Protein AF-A0A328AQE1-F1 (afdb_monomer)

Foldseek 3Di:
DWWWKWKFWQQDPPPPTGWIKIATDDPDVVVVVVVCCVVVVPHNTPDMDIFIAHHVLVVVPDPDDDDHPDMDTDDDVVSVVSVVVRRVVVVVVVVVVVVPD

Radius of gyration: 13.87 Å; Cα contacts (8 Å, |Δi|>4): 146; chains: 1; bounding box: 39×25×35 Å

Nearest PDB structures (foldseek):
  6uz7-assembly1_AS  TM=5.145E-01  e=3.100E+00  Kluyveromyces lactis
  4y13-assembly1_A  TM=3.023E-01  e=9.607E+00  Escherichia coli O157:H7
  1iuh-assembly1_A  TM=1.621E-01  e=9.607E+00  Thermus thermophilus

Mean predicted aligned error: 8.45 Å

Secondary structure (DSSP, 8-state):
-EEEEEEEEES-TTS-SPEEEEEEEES-HHHHHHHHHHHHTSS---EEEEEEEEHHHHTTT-S--PPBT-EEE--SHHHHHHHHHHHHHHHHHHHHHHS--

Structure (mmCIF, N/CA/C/O backbone):
data_AF-A0A328AQE1-F1
#
_entry.id   AF-A0A328AQE1-F1
#
loop_
_atom_site.group_PDB
_atom_site.id
_atom_site.type_symbol
_atom_site.label_atom_id
_atom_site.label_alt_id
_atom_site.label_comp_id
_atom_site.label_asym_id
_atom_site.label_entity_id
_atom_site.label_seq_id
_atom_site.pdbx_PDB_ins_code
_atom_site.Cartn_x
_atom_site.Cartn_y
_atom_site.Cartn_z
_atom_site.occupancy
_atom_site.B_iso_or_equiv
_atom_site.auth_seq_id
_atom_site.auth_comp_id
_atom_site.auth_asym_id
_atom_site.auth_atom_id
_atom_site.pdbx_PDB_model_num
ATOM 1 N N . MET A 1 1 ? 10.047 5.684 -9.541 1.00 62.16 1 MET A N 1
ATOM 2 C CA . MET A 1 1 ? 9.110 5.218 -10.599 1.00 62.16 1 MET A CA 1
ATOM 3 C C . MET A 1 1 ? 7.669 5.427 -10.127 1.00 62.16 1 MET A C 1
ATOM 5 O O . MET A 1 1 ? 7.488 5.627 -8.930 1.00 62.16 1 MET A O 1
ATOM 9 N N . PRO A 1 2 ? 6.643 5.484 -10.999 1.00 74.75 2 PRO A N 1
ATOM 10 C CA . PRO A 1 2 ? 5.259 5.438 -10.526 1.00 74.75 2 PRO A CA 1
ATOM 11 C C . PRO A 1 2 ? 4.980 4.068 -9.898 1.00 74.75 2 PRO A C 1
ATOM 13 O O . PRO A 1 2 ? 5.409 3.049 -10.434 1.00 74.75 2 PRO A O 1
ATOM 16 N N . GLY A 1 3 ? 4.251 4.039 -8.790 1.00 85.69 3 GLY A N 1
ATOM 17 C CA . GLY A 1 3 ? 3.922 2.800 -8.097 1.00 85.69 3 GLY A CA 1
ATOM 18 C C . GLY A 1 3 ? 2.833 3.011 -7.064 1.00 85.69 3 GLY A C 1
ATOM 19 O O . GLY A 1 3 ? 2.017 3.934 -7.163 1.00 85.69 3 GLY A O 1
ATOM 20 N N . TYR A 1 4 ? 2.773 2.102 -6.110 1.00 87.62 4 TYR A N 1
ATOM 21 C CA . TYR A 1 4 ? 1.722 2.073 -5.114 1.00 87.62 4 TYR A CA 1
ATOM 22 C C . TYR A 1 4 ? 2.306 1.722 -3.754 1.00 87.62 4 TYR A C 1
ATOM 24 O O . TYR A 1 4 ? 3.264 0.962 -3.649 1.00 87.62 4 TYR A O 1
ATOM 32 N N . TRP A 1 5 ? 1.691 2.253 -2.706 1.00 87.44 5 TRP A N 1
ATOM 33 C CA . TRP A 1 5 ? 1.960 1.855 -1.333 1.00 87.44 5 TRP A CA 1
ATOM 34 C C . TRP A 1 5 ? 0.794 1.021 -0.826 1.00 87.44 5 TRP A C 1
ATOM 36 O O . TRP A 1 5 ? -0.332 1.515 -0.750 1.00 87.44 5 TRP A O 1
ATOM 46 N N . ALA A 1 6 ? 1.065 -0.223 -0.447 1.00 88.75 6 ALA A N 1
ATOM 47 C CA . ALA A 1 6 ? 0.169 -0.962 0.429 1.00 88.75 6 ALA A CA 1
ATOM 48 C C . ALA A 1 6 ? 0.452 -0.528 1.872 1.00 88.75 6 ALA A C 1
ATOM 50 O O . ALA A 1 6 ? 1.601 -0.550 2.311 1.00 88.75 6 ALA A O 1
ATOM 51 N N . VAL A 1 7 ? -0.573 -0.090 2.598 1.00 85.56 7 VAL A N 1
ATOM 52 C CA . VAL A 1 7 ? -0.448 0.488 3.941 1.00 85.56 7 VAL A CA 1
ATOM 53 C C . VAL A 1 7 ? -1.362 -0.254 4.900 1.00 85.56 7 VAL A C 1
ATOM 55 O O . VAL A 1 7 ? -2.563 -0.344 4.664 1.00 85.56 7 VAL A O 1
ATOM 58 N N . GLU A 1 8 ? -0.811 -0.735 6.010 1.00 85.38 8 GLU A N 1
ATOM 59 C CA . GLU A 1 8 ? -1.574 -1.275 7.133 1.00 85.38 8 GLU A CA 1
ATOM 60 C C . GLU A 1 8 ? -1.518 -0.300 8.314 1.00 85.38 8 GLU A C 1
ATOM 62 O O . GLU A 1 8 ? -0.444 0.123 8.742 1.00 85.38 8 GLU A O 1
ATOM 67 N N . ILE A 1 9 ? -2.681 0.038 8.870 1.00 79.12 9 ILE A N 1
ATOM 68 C CA . ILE A 1 9 ? -2.828 0.949 10.008 1.00 79.12 9 ILE A CA 1
ATOM 69 C C . ILE A 1 9 ? -3.430 0.188 11.179 1.00 79.12 9 ILE A C 1
ATOM 71 O O . ILE A 1 9 ? -4.579 -0.258 11.123 1.00 79.12 9 ILE A O 1
ATOM 75 N N . ARG A 1 10 ? -2.679 0.081 12.275 1.00 76.19 10 ARG A N 1
ATOM 76 C CA . ARG A 1 10 ? -3.109 -0.648 13.472 1.00 76.19 10 ARG A CA 1
ATOM 77 C C . ARG A 1 10 ? -3.628 0.327 14.522 1.00 76.19 10 ARG A C 1
ATOM 79 O O . ARG A 1 10 ? -2.926 1.244 14.951 1.00 76.19 10 ARG A O 1
ATOM 86 N N . GLN A 1 11 ? -4.880 0.124 14.930 1.00 65.12 11 GLN A N 1
ATOM 87 C CA . GLN A 1 11 ? -5.546 0.962 15.934 1.00 65.12 11 GLN A CA 1
ATOM 88 C C . GLN A 1 11 ? -5.245 0.509 17.373 1.00 65.12 11 GLN A C 1
ATOM 90 O O . GLN A 1 11 ? -5.284 1.327 18.283 1.00 65.12 11 GLN A O 1
ATOM 95 N N . SER A 1 12 ? -4.901 -0.764 17.588 1.00 62.94 12 SER A N 1
ATOM 96 C CA . SER A 1 12 ? -4.323 -1.267 18.840 1.00 62.94 12 SER A CA 1
ATOM 97 C C . SER A 1 12 ? -3.580 -2.585 18.588 1.00 62.94 12 SER A C 1
ATOM 99 O O . SER A 1 12 ? -3.863 -3.267 17.604 1.00 62.94 12 SER A O 1
ATOM 101 N N . GLU A 1 13 ? -2.649 -2.966 19.469 1.00 57.84 13 GLU A N 1
ATOM 102 C CA . GLU A 1 13 ? -1.977 -4.279 19.397 1.00 57.84 13 GLU A CA 1
ATOM 103 C C . GLU A 1 13 ? -2.936 -5.458 19.642 1.00 57.84 13 GLU A C 1
ATOM 105 O O . GLU A 1 13 ? -2.678 -6.567 19.187 1.00 57.84 13 GLU A O 1
ATOM 110 N N . ALA A 1 14 ? -4.058 -5.228 20.333 1.00 58.53 14 ALA A N 1
ATOM 111 C CA . ALA A 1 14 ? -5.010 -6.269 20.723 1.00 58.53 14 ALA A CA 1
ATOM 112 C C . ALA A 1 14 ? -6.159 -6.492 19.715 1.00 58.53 14 ALA A C 1
ATOM 114 O O . ALA A 1 14 ? -6.907 -7.456 19.860 1.00 58.53 14 ALA A O 1
ATOM 115 N N . ALA A 1 15 ? -6.339 -5.615 18.718 1.00 57.41 15 ALA A N 1
ATOM 116 C CA . ALA A 1 15 ? -7.538 -5.590 17.866 1.00 57.41 15 ALA A CA 1
ATOM 117 C C . ALA A 1 15 ? -7.487 -6.479 16.605 1.00 57.41 15 ALA A C 1
ATOM 119 O O . ALA A 1 15 ? -8.431 -6.461 15.819 1.00 57.41 15 ALA A O 1
ATOM 120 N N . GLY A 1 16 ? -6.439 -7.282 16.407 1.00 62.16 16 GLY A N 1
ATOM 121 C CA . GLY A 1 16 ? -6.287 -8.087 15.189 1.00 62.16 16 GLY A CA 1
ATOM 122 C C . GLY A 1 16 ? -5.692 -7.289 14.013 1.00 62.16 16 GLY A C 1
ATOM 123 O O . GLY A 1 16 ? -5.004 -6.294 14.256 1.00 62.16 16 GLY A O 1
ATOM 124 N N . PRO A 1 17 ? -5.871 -7.742 12.753 1.00 65.00 17 PRO A N 1
ATOM 125 C CA . PRO A 1 17 ? -5.235 -7.118 11.590 1.00 65.00 17 PRO A CA 1
ATOM 126 C C . PRO A 1 17 ? -5.666 -5.655 11.432 1.00 65.00 17 PRO A C 1
ATOM 128 O O . PRO A 1 17 ? -6.820 -5.295 11.681 1.00 65.00 17 PRO A O 1
ATOM 131 N N . GLY A 1 18 ? -4.713 -4.801 11.054 1.00 76.50 18 GLY A N 1
ATOM 132 C CA . GLY A 1 18 ? -4.956 -3.370 10.896 1.00 76.50 18 GLY A CA 1
ATOM 133 C C . GLY A 1 18 ? -5.878 -3.072 9.714 1.00 76.50 18 GLY A C 1
ATOM 134 O O . GLY A 1 18 ? -6.129 -3.922 8.865 1.00 76.50 18 GLY A O 1
ATOM 135 N N . LYS A 1 19 ? -6.369 -1.833 9.620 1.00 83.56 19 LYS A N 1
ATOM 136 C CA . LYS A 1 19 ? -7.057 -1.388 8.402 1.00 83.56 19 LYS A CA 1
ATOM 137 C C . LYS A 1 19 ? -6.038 -1.261 7.276 1.00 83.56 19 LYS A C 1
ATOM 139 O O . LYS A 1 19 ? -5.019 -0.596 7.455 1.00 83.56 19 LYS A O 1
ATOM 144 N N . GLN A 1 20 ? -6.333 -1.870 6.138 1.00 87.19 20 GLN A N 1
ATOM 145 C CA . GLN A 1 20 ? -5.415 -1.991 5.014 1.00 87.19 20 GLN A CA 1
ATOM 146 C C . GLN A 1 20 ? -5.885 -1.148 3.830 1.00 87.19 20 GLN A C 1
ATOM 148 O O . GLN A 1 20 ? -7.082 -1.059 3.546 1.00 87.19 20 GLN A O 1
ATOM 153 N N . TYR A 1 21 ? -4.935 -0.515 3.151 1.00 85.81 21 TYR A N 1
ATOM 154 C CA . TYR A 1 21 ? -5.187 0.405 2.048 1.00 85.81 21 TYR A CA 1
ATOM 155 C C . TYR A 1 21 ? -4.159 0.222 0.938 1.00 85.81 21 TYR A C 1
ATOM 157 O O . TYR A 1 21 ? -3.001 -0.096 1.201 1.00 85.81 21 TYR A O 1
ATOM 165 N N . LEU A 1 22 ? -4.578 0.490 -0.293 1.00 88.25 22 LEU A N 1
ATOM 166 C CA . LEU A 1 22 ? -3.704 0.691 -1.438 1.00 88.25 22 LEU A CA 1
ATOM 167 C C . LEU A 1 22 ? -3.759 2.167 -1.823 1.00 88.25 22 LEU A C 1
ATOM 169 O O . LEU A 1 22 ? -4.833 2.697 -2.104 1.00 88.25 22 LEU A O 1
ATOM 173 N N . CYS A 1 23 ? -2.610 2.824 -1.854 1.00 85.62 23 CYS A N 1
ATOM 174 C CA . CYS A 1 23 ? -2.483 4.230 -2.217 1.00 85.62 23 CYS A CA 1
ATOM 175 C C . CYS A 1 23 ? -1.641 4.336 -3.484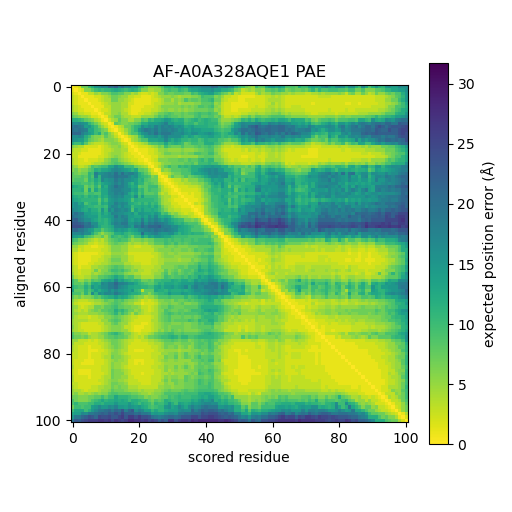 1.00 85.62 23 CYS A C 1
ATOM 177 O O . CYS A 1 23 ? -0.568 3.735 -3.554 1.00 85.62 23 CYS A O 1
ATOM 179 N N . GLN A 1 24 ? -2.081 5.112 -4.472 1.00 81.25 24 GLN A N 1
ATOM 180 C CA . GLN A 1 24 ? -1.202 5.440 -5.594 1.00 81.25 24 GLN A CA 1
ATOM 181 C C . GLN A 1 24 ? -0.200 6.492 -5.136 1.00 81.25 24 GLN A C 1
ATOM 183 O O . GLN A 1 24 ? -0.580 7.497 -4.527 1.00 81.25 24 GLN A O 1
ATOM 188 N N . ALA A 1 25 ? 1.074 6.276 -5.446 1.00 72.38 25 ALA A N 1
ATOM 189 C CA . ALA A 1 25 ? 2.083 7.288 -5.212 1.00 72.38 25 ALA A CA 1
ATOM 190 C C . ALA A 1 25 ? 3.221 7.220 -6.227 1.00 72.38 25 ALA A C 1
ATOM 192 O O . ALA A 1 25 ? 3.407 6.266 -6.981 1.00 72.38 25 ALA A O 1
ATOM 193 N N . GLN A 1 26 ? 4.037 8.263 -6.225 1.00 69.38 26 GLN A N 1
ATOM 194 C CA . GLN A 1 26 ? 5.389 8.133 -6.746 1.00 69.38 26 GLN A CA 1
ATOM 195 C C . GLN A 1 26 ? 6.249 7.410 -5.702 1.00 69.38 26 GLN A C 1
ATOM 197 O O . GLN A 1 26 ? 5.887 7.374 -4.523 1.00 69.38 26 GLN A O 1
ATOM 202 N N . ASP A 1 27 ? 7.359 6.826 -6.151 1.00 65.00 27 ASP A N 1
ATOM 203 C CA . ASP A 1 27 ? 8.420 6.245 -5.315 1.00 65.00 27 ASP A CA 1
ATOM 204 C C . ASP A 1 27 ? 9.112 7.344 -4.492 1.00 65.00 27 ASP A C 1
A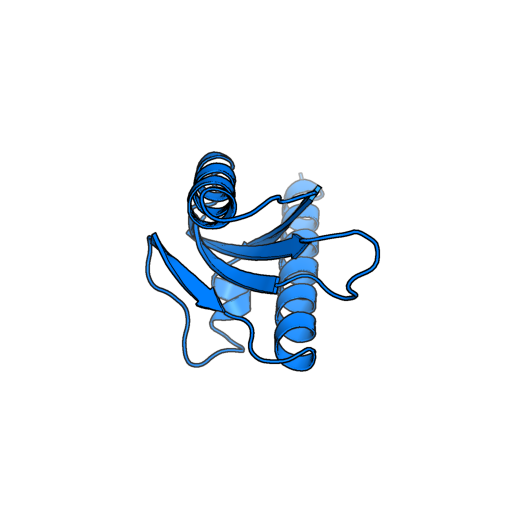TOM 206 O O . ASP A 1 27 ? 10.243 7.751 -4.751 1.00 65.00 27 ASP A O 1
ATOM 210 N N . ASP A 1 28 ? 8.344 7.935 -3.583 1.00 60.25 28 ASP A N 1
ATOM 211 C CA . ASP A 1 28 ? 8.706 9.071 -2.763 1.00 60.25 28 ASP A CA 1
ATOM 212 C C . ASP A 1 28 ? 8.286 8.769 -1.315 1.00 60.25 28 ASP A C 1
ATOM 214 O O . ASP A 1 28 ? 7.088 8.670 -1.015 1.00 60.25 28 ASP A O 1
ATOM 218 N N . PRO A 1 29 ? 9.251 8.644 -0.387 1.00 57.66 29 PRO A N 1
ATOM 219 C CA . PRO A 1 29 ? 8.985 8.457 1.038 1.00 57.66 29 PRO A CA 1
ATOM 220 C C . PRO A 1 29 ? 8.066 9.532 1.646 1.00 57.66 29 PRO A C 1
ATOM 222 O O . PRO A 1 29 ? 7.370 9.276 2.632 1.00 57.66 29 PRO A O 1
ATOM 225 N N . SER A 1 30 ? 8.017 10.736 1.067 1.00 56.97 30 SER A N 1
ATOM 226 C CA . SER A 1 30 ? 7.113 11.805 1.500 1.00 56.97 30 SER A CA 1
ATOM 227 C C . SER A 1 30 ? 5.646 11.522 1.151 1.00 56.97 30 SER A C 1
ATOM 229 O O . SER A 1 30 ? 4.759 11.908 1.914 1.00 56.97 30 SER A O 1
ATOM 231 N N . ALA A 1 31 ? 5.368 10.761 0.087 1.00 56.19 31 ALA A N 1
ATOM 232 C CA . ALA A 1 31 ? 4.017 10.309 -0.241 1.00 56.19 31 ALA A CA 1
ATOM 233 C C . ALA A 1 31 ? 3.505 9.262 0.765 1.00 56.19 31 ALA A C 1
ATOM 235 O O . ALA A 1 31 ? 2.328 9.285 1.132 1.00 56.19 31 ALA A O 1
ATOM 236 N N . ALA A 1 32 ? 4.395 8.419 1.303 1.00 58.34 32 ALA A N 1
ATOM 237 C CA . ALA A 1 32 ? 4.078 7.525 2.419 1.00 58.34 32 ALA A CA 1
ATOM 238 C C . ALA A 1 32 ? 3.755 8.310 3.706 1.00 58.34 32 ALA A C 1
ATOM 240 O O . ALA A 1 32 ? 2.803 7.981 4.417 1.00 58.34 32 ALA A O 1
ATOM 241 N N . ALA A 1 33 ? 4.473 9.408 3.975 1.00 59.16 33 ALA A N 1
ATOM 242 C CA . ALA A 1 33 ? 4.164 10.307 5.090 1.00 59.16 33 ALA A CA 1
ATOM 243 C C . ALA A 1 33 ? 2.820 11.043 4.909 1.00 59.16 33 ALA A C 1
ATOM 245 O O . ALA A 1 33 ? 2.127 11.309 5.894 1.00 59.16 33 ALA A O 1
ATOM 246 N N . ILE A 1 34 ? 2.426 11.349 3.668 1.00 58.72 34 ILE A N 1
ATOM 247 C CA . ILE A 1 34 ? 1.116 11.931 3.340 1.00 58.72 34 ILE A CA 1
ATOM 248 C C . ILE A 1 34 ? -0.000 10.897 3.523 1.00 58.72 34 ILE A C 1
ATOM 250 O O . ILE A 1 34 ? -0.998 11.225 4.159 1.00 58.72 34 ILE A O 1
ATOM 254 N N . ALA A 1 35 ? 0.178 9.649 3.076 1.00 58.00 35 ALA A N 1
ATOM 255 C CA . ALA A 1 35 ? -0.768 8.563 3.355 1.00 58.00 35 ALA A CA 1
ATOM 256 C C . ALA A 1 35 ? -0.928 8.338 4.871 1.00 58.00 35 ALA A C 1
ATOM 258 O O . ALA A 1 35 ? -2.047 8.274 5.383 1.00 58.00 35 ALA A O 1
ATOM 259 N N . GLY A 1 36 ? 0.187 8.334 5.609 1.00 60.72 36 GLY A N 1
ATOM 260 C CA . GLY A 1 36 ? 0.189 8.275 7.071 1.00 60.72 36 GLY A CA 1
ATOM 261 C C . GLY A 1 36 ? -0.524 9.463 7.730 1.00 60.72 36 GLY A C 1
ATOM 262 O O . GLY A 1 36 ? -1.297 9.267 8.663 1.00 60.72 36 GLY A O 1
ATOM 263 N N . ARG A 1 37 ? -0.334 10.697 7.238 1.00 60.38 37 ARG A N 1
ATOM 264 C CA . ARG A 1 37 ? -1.009 11.903 7.765 1.00 60.38 37 ARG A CA 1
ATOM 265 C C . ARG A 1 37 ? -2.498 11.959 7.433 1.00 60.38 37 ARG A C 1
ATOM 267 O O . ARG A 1 37 ? -3.291 12.307 8.306 1.00 60.38 37 ARG A O 1
ATOM 274 N N . LEU A 1 38 ? -2.880 11.624 6.201 1.00 57.88 38 LEU A N 1
ATOM 275 C CA . LEU A 1 38 ? -4.277 11.608 5.759 1.00 57.88 38 LEU A CA 1
ATOM 276 C C . LEU A 1 38 ? -5.088 10.607 6.584 1.00 57.88 38 LEU A C 1
ATOM 278 O O . LEU A 1 38 ? -6.197 10.921 7.008 1.00 57.88 38 LEU A O 1
ATOM 282 N N . MET A 1 39 ? -4.494 9.458 6.907 1.00 59.06 39 MET A N 1
ATOM 283 C CA . MET A 1 39 ? -5.173 8.392 7.641 1.00 59.06 39 MET A CA 1
ATOM 284 C C . MET A 1 39 ? -4.998 8.463 9.169 1.00 59.06 39 MET A C 1
ATOM 286 O O . MET A 1 39 ? -5.847 7.967 9.910 1.00 59.06 39 MET A O 1
ATOM 290 N N . GLY A 1 40 ? -3.923 9.091 9.656 1.00 51.34 40 GLY A N 1
ATOM 291 C CA . GLY A 1 40 ? -3.617 9.273 11.080 1.00 51.34 40 GLY A CA 1
ATOM 292 C C . GLY A 1 40 ? -4.282 10.487 11.734 1.00 51.34 40 GLY A C 1
ATOM 293 O O . GLY A 1 40 ? -4.291 10.583 12.956 1.00 51.34 40 GLY A O 1
ATOM 294 N N . SER A 1 41 ? -4.880 11.399 10.961 1.00 50.47 41 SER A N 1
ATOM 295 C CA . SER A 1 41 ? -5.571 12.577 11.516 1.00 50.47 41 SER A CA 1
ATOM 296 C C . SER A 1 41 ? -6.888 12.251 12.241 1.00 50.47 41 SER A C 1
ATOM 298 O O . SER A 1 41 ? -7.425 13.114 12.932 1.00 50.47 41 SER A O 1
ATOM 300 N N . ALA A 1 42 ? -7.394 11.016 12.127 1.00 49.88 42 ALA A N 1
ATOM 301 C CA . ALA A 1 42 ? -8.718 10.654 12.629 1.00 49.88 42 ALA A CA 1
ATOM 302 C C . ALA A 1 42 ? -8.746 9.846 13.942 1.00 49.88 42 ALA A C 1
ATOM 304 O O . ALA A 1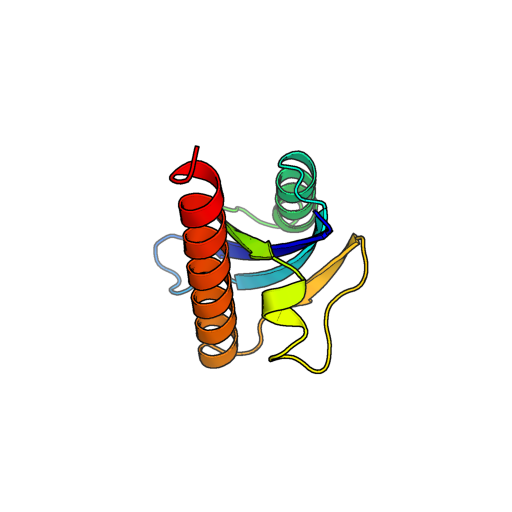 42 ? -9.758 9.905 14.633 1.00 49.88 42 ALA A O 1
ATOM 305 N N . LEU A 1 43 ? -7.713 9.083 14.326 1.00 50.84 43 LEU A N 1
ATOM 306 C CA . LEU A 1 43 ? -7.797 8.162 15.476 1.00 50.84 43 LEU A CA 1
ATOM 307 C C . LEU A 1 43 ? -6.428 7.906 16.119 1.00 50.84 43 LEU A C 1
ATOM 309 O O . LEU A 1 43 ? -5.398 8.079 15.482 1.00 50.84 43 LEU A O 1
ATOM 313 N N . SER A 1 44 ? -6.438 7.457 17.374 1.00 55.91 44 SER A N 1
ATOM 314 C CA . SER A 1 44 ? -5.295 7.008 18.179 1.00 55.91 44 SER A CA 1
ATOM 315 C C . SER A 1 44 ? -4.504 5.865 17.513 1.00 55.91 44 SER A C 1
ATOM 317 O O . SER A 1 44 ? -4.616 4.708 17.907 1.00 55.91 44 SER A O 1
ATOM 319 N N . VAL A 1 45 ? -3.731 6.157 16.467 1.00 58.59 45 VAL A N 1
ATOM 320 C CA . VAL A 1 45 ? -2.920 5.162 15.753 1.00 58.59 45 VAL A CA 1
ATOM 321 C C . VAL A 1 45 ? -1.731 4.758 16.627 1.00 58.59 45 VAL A C 1
ATOM 323 O O . VAL A 1 45 ? -0.949 5.608 17.043 1.00 58.59 45 VAL A O 1
ATOM 326 N N . HIS A 1 46 ? -1.589 3.460 16.903 1.00 65.88 46 HIS A N 1
ATOM 327 C CA . HIS A 1 46 ? -0.419 2.910 17.606 1.00 65.88 46 HIS A CA 1
ATOM 328 C C . HIS A 1 46 ? 0.752 2.629 16.660 1.00 65.88 46 HIS A C 1
ATOM 330 O O . HIS A 1 46 ? 1.905 2.704 17.075 1.00 65.88 46 HIS A O 1
ATOM 336 N N . GLY A 1 47 ? 0.476 2.338 15.387 1.00 68.56 47 GLY A N 1
ATOM 337 C CA . GLY A 1 47 ? 1.514 2.128 14.385 1.00 68.56 47 GLY A CA 1
ATOM 338 C C . GLY A 1 47 ? 0.963 1.985 12.971 1.00 68.56 47 GLY A C 1
ATOM 339 O O . GLY A 1 47 ? -0.224 1.717 12.767 1.00 68.56 47 GLY A O 1
ATOM 340 N N . PHE A 1 48 ? 1.850 2.158 11.995 1.00 75.50 48 PHE A N 1
ATOM 341 C CA . PHE A 1 48 ? 1.574 1.912 10.585 1.00 75.50 48 PHE A CA 1
ATOM 342 C C . PHE A 1 48 ? 2.734 1.142 9.948 1.00 75.50 48 PHE A C 1
ATOM 344 O O . PHE A 1 48 ? 3.889 1.288 10.350 1.00 75.50 48 PHE A O 1
ATOM 351 N N . SER A 1 49 ? 2.421 0.315 8.958 1.00 80.69 49 SER A N 1
ATOM 352 C CA . SER A 1 49 ? 3.389 -0.384 8.111 1.00 80.69 49 SER A CA 1
ATOM 353 C C . SER A 1 49 ? 3.076 -0.067 6.654 1.00 80.69 49 SER A C 1
ATOM 355 O O . SER A 1 49 ? 1.909 0.106 6.303 1.00 80.69 49 SER A O 1
ATOM 357 N N . TYR A 1 50 ? 4.103 0.062 5.817 1.00 84.19 50 TYR A N 1
ATOM 358 C CA . TYR A 1 50 ? 3.951 0.420 4.409 1.00 84.19 50 TYR A CA 1
ATOM 359 C C . TYR A 1 50 ? 4.904 -0.387 3.530 1.00 84.19 50 TYR A C 1
ATOM 361 O O . TYR A 1 50 ? 6.027 -0.684 3.934 1.00 84.19 50 TYR A O 1
ATOM 369 N N . TYR A 1 51 ? 4.440 -0.722 2.329 1.00 87.81 51 TYR A N 1
ATOM 370 C CA . TYR A 1 51 ? 5.096 -1.655 1.418 1.00 87.81 51 TYR A CA 1
ATOM 371 C C . TYR A 1 51 ? 5.029 -1.105 -0.008 1.00 87.81 51 TYR A C 1
ATOM 373 O O . TYR A 1 51 ? 3.936 -0.819 -0.506 1.00 87.81 51 TYR A O 1
ATOM 381 N N . TRP A 1 52 ? 6.190 -0.909 -0.643 1.00 88.44 52 TRP A N 1
ATOM 382 C CA . TRP A 1 52 ? 6.273 -0.381 -2.008 1.00 88.44 52 TRP A CA 1
ATOM 383 C C . TRP A 1 52 ? 5.896 -1.447 -3.027 1.00 88.44 52 TRP A C 1
ATOM 385 O O . TRP A 1 52 ? 6.334 -2.593 -2.926 1.00 88.44 52 TRP A O 1
ATOM 395 N N . ILE A 1 53 ? 5.135 -1.064 -4.043 1.00 89.12 53 ILE A N 1
ATOM 396 C CA . ILE A 1 53 ? 4.781 -1.939 -5.150 1.00 89.12 53 ILE A CA 1
ATOM 397 C C . ILE A 1 53 ? 5.018 -1.193 -6.458 1.00 89.12 53 ILE A C 1
ATOM 399 O O . ILE A 1 53 ? 4.445 -0.127 -6.699 1.00 89.12 53 ILE A O 1
ATOM 403 N N . ASP A 1 54 ? 5.840 -1.776 -7.325 1.00 87.75 54 ASP A N 1
ATOM 404 C CA . ASP A 1 54 ? 6.035 -1.266 -8.675 1.00 87.75 54 ASP A CA 1
ATOM 405 C C . ASP A 1 54 ? 4.725 -1.352 -9.472 1.00 87.75 54 ASP A C 1
ATOM 407 O O . ASP A 1 54 ? 4.023 -2.369 -9.464 1.00 87.75 54 ASP A O 1
ATOM 411 N N . LYS A 1 55 ? 4.397 -0.276 -10.192 1.00 86.56 55 LYS A N 1
ATOM 412 C CA . LYS A 1 55 ? 3.145 -0.173 -10.948 1.00 86.56 55 LYS A CA 1
ATOM 413 C C . LYS A 1 55 ? 2.971 -1.320 -11.951 1.00 86.56 55 LYS A C 1
ATOM 415 O O . LYS A 1 55 ? 1.879 -1.883 -12.038 1.00 86.56 55 LYS A O 1
ATOM 420 N N . GLY A 1 56 ? 4.035 -1.706 -12.658 1.00 85.25 56 GLY A N 1
ATOM 421 C CA . GLY A 1 56 ? 3.986 -2.776 -13.657 1.00 85.25 56 GLY A CA 1
ATOM 422 C C . GLY A 1 56 ? 3.693 -4.154 -13.056 1.00 85.25 56 GLY A C 1
ATOM 423 O O . GLY A 1 56 ? 3.265 -5.061 -13.769 1.00 85.25 56 GLY A O 1
ATOM 424 N N . ARG A 1 57 ? 3.880 -4.321 -11.741 1.00 85.44 57 ARG A N 1
ATOM 425 C CA . ARG A 1 57 ? 3.546 -5.553 -11.009 1.00 85.44 57 ARG A CA 1
ATOM 426 C C . ARG A 1 57 ? 2.088 -5.613 -10.555 1.00 85.44 57 ARG A C 1
ATOM 428 O O . 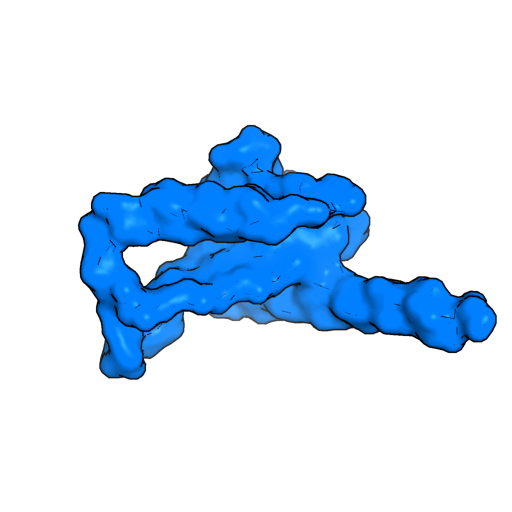ARG A 1 57 ? 1.598 -6.707 -10.301 1.00 85.44 57 ARG A O 1
ATOM 435 N N . LEU A 1 58 ? 1.400 -4.473 -10.495 1.00 83.19 58 LEU A N 1
ATOM 436 C CA . LEU A 1 58 ? -0.015 -4.367 -10.120 1.00 83.19 58 LEU A CA 1
ATOM 437 C C . LEU A 1 58 ? -0.961 -4.353 -11.323 1.00 83.19 58 LEU A C 1
ATOM 439 O O . LEU A 1 58 ? -2.039 -4.940 -11.262 1.00 83.19 58 LEU A O 1
ATOM 443 N N . GLU A 1 59 ? -0.565 -3.715 -12.426 1.00 75.00 59 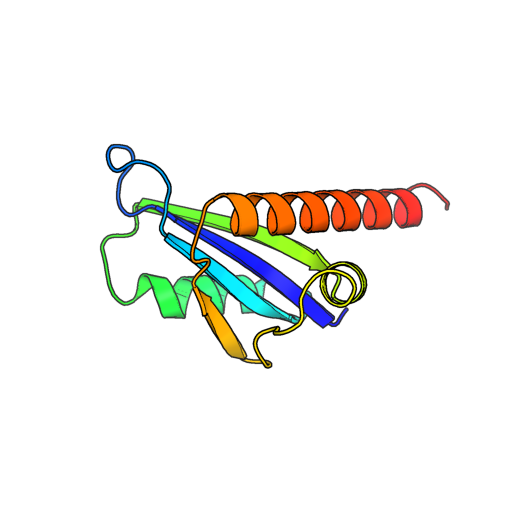GLU A N 1
ATOM 444 C CA . GLU A 1 59 ? -1.411 -3.608 -13.627 1.00 75.00 59 GLU A CA 1
ATOM 445 C C . GLU A 1 59 ? -1.739 -4.970 -14.265 1.00 75.00 59 GLU A C 1
ATOM 447 O O . GLU A 1 59 ? -2.734 -5.093 -14.972 1.00 75.00 59 GLU A O 1
ATOM 452 N N . GLY A 1 60 ? -0.940 -6.008 -13.997 1.00 66.38 60 GLY A N 1
ATOM 453 C CA . GLY A 1 60 ? -1.196 -7.365 -14.490 1.00 66.38 60 GLY A CA 1
ATOM 454 C C . GLY A 1 60 ? -2.227 -8.164 -13.685 1.00 66.38 60 GLY A C 1
ATOM 455 O O . GLY A 1 60 ? -2.730 -9.165 -14.190 1.00 66.38 60 GLY A O 1
ATOM 456 N N . SER A 1 61 ? -2.532 -7.758 -12.450 1.00 68.94 61 SER A N 1
ATOM 457 C CA . SER A 1 61 ? -3.349 -8.541 -11.508 1.00 68.94 61 SER A CA 1
ATOM 458 C C . SER A 1 61 ? -4.643 -7.852 -11.079 1.00 68.94 61 SER A C 1
ATOM 460 O O . SER A 1 61 ? -5.542 -8.528 -10.584 1.00 68.94 61 SER A O 1
ATOM 462 N N . ARG A 1 62 ? -4.785 -6.535 -11.287 1.00 78.75 62 ARG A N 1
ATOM 463 C CA . ARG A 1 62 ? -5.961 -5.771 -10.838 1.00 78.75 62 ARG A CA 1
ATOM 464 C C . ARG A 1 62 ? -6.6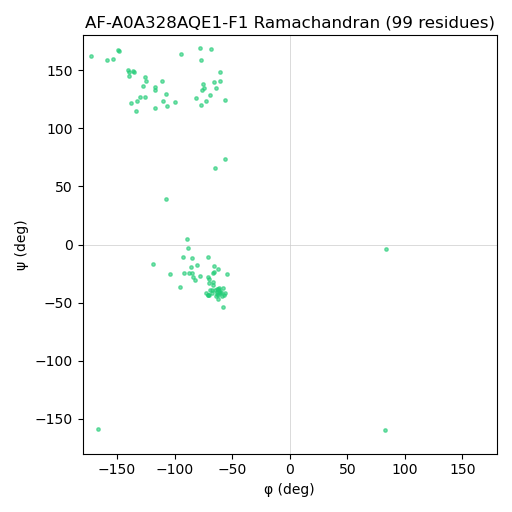08 -4.947 -11.943 1.00 78.75 62 ARG A C 1
ATOM 466 O O . ARG A 1 62 ? -5.940 -4.225 -12.673 1.00 78.75 62 ARG A O 1
ATOM 473 N N . ALA A 1 63 ? -7.941 -4.992 -11.986 1.00 67.19 63 ALA A N 1
ATOM 474 C CA . ALA A 1 63 ? -8.755 -4.221 -12.927 1.00 67.19 63 ALA A CA 1
ATOM 475 C C . ALA A 1 63 ? -8.913 -2.741 -12.532 1.00 67.19 63 ALA A C 1
ATOM 477 O O . ALA A 1 63 ? -9.106 -1.887 -13.395 1.00 67.19 63 ALA A O 1
ATOM 478 N N . THR A 1 64 ? -8.835 -2.430 -11.237 1.00 80.12 64 THR A N 1
ATOM 479 C CA . THR A 1 64 ? -8.968 -1.071 -10.703 1.00 80.12 64 THR A CA 1
ATOM 480 C C . THR A 1 64 ? -7.820 -0.755 -9.755 1.00 80.12 64 THR A C 1
ATOM 482 O O . THR A 1 64 ? -7.536 -1.488 -8.803 1.00 80.12 64 THR A O 1
ATOM 485 N N . LEU A 1 65 ? -7.156 0.363 -10.041 1.00 85.75 65 LE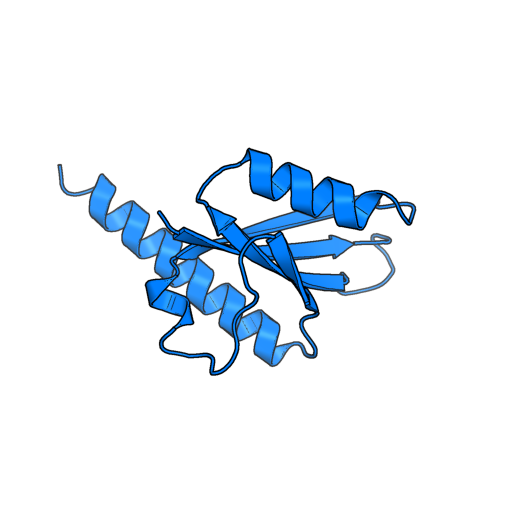U A N 1
ATOM 486 C CA . LEU A 1 65 ? -6.088 0.931 -9.235 1.00 85.75 65 LEU A CA 1
ATOM 487 C C . LEU A 1 65 ? -6.454 2.382 -8.896 1.00 85.75 65 LEU A C 1
ATOM 489 O O . LEU A 1 65 ? -6.994 3.072 -9.765 1.00 85.75 65 LEU A O 1
ATOM 493 N N . PRO A 1 66 ? -6.171 2.854 -7.668 1.00 83.62 66 PRO A N 1
ATOM 494 C CA . PRO A 1 66 ? -6.438 4.239 -7.295 1.00 83.62 66 PRO A CA 1
ATOM 495 C C . PRO A 1 66 ? -5.647 5.206 -8.186 1.00 83.62 66 PRO A C 1
ATOM 497 O O . PRO A 1 66 ? -4.539 4.885 -8.639 1.00 83.62 66 PRO A O 1
ATOM 500 N N . LEU A 1 67 ? -6.210 6.389 -8.444 1.00 81.88 67 LEU A N 1
ATOM 501 C CA . LEU A 1 67 ? -5.501 7.461 -9.143 1.00 81.88 67 LEU A CA 1
ATOM 502 C C . LEU A 1 67 ? -4.520 8.169 -8.198 1.00 81.88 67 LEU A C 1
ATOM 504 O O . LEU A 1 67 ? -4.528 7.963 -6.986 1.00 81.88 67 LEU A O 1
ATOM 508 N N . LEU A 1 68 ? -3.652 9.017 -8.754 1.00 77.75 68 LEU A N 1
ATOM 509 C CA . LEU A 1 68 ? -2.675 9.779 -7.975 1.00 77.75 68 LEU A CA 1
ATOM 510 C C . LEU A 1 68 ? -3.352 10.626 -6.891 1.00 77.75 68 LEU A C 1
ATOM 512 O O . LEU A 1 68 ? -4.199 11.464 -7.189 1.00 77.75 68 LEU A O 1
ATOM 516 N N . GLY A 1 69 ? -2.927 10.425 -5.641 1.00 72.00 69 GLY A N 1
ATOM 517 C CA . GLY A 1 69 ? -3.497 11.091 -4.467 1.00 72.00 69 GLY A CA 1
ATOM 518 C C . GLY A 1 69 ? -4.754 10.419 -3.904 1.00 72.00 69 GLY A C 1
ATOM 519 O O . GLY A 1 69 ? -5.241 10.839 -2.855 1.00 72.00 69 GLY A O 1
ATOM 520 N N . GLU A 1 70 ? -5.257 9.366 -4.551 1.00 79.50 70 GLU A N 1
ATOM 521 C CA . GLU A 1 70 ? -6.373 8.560 -4.063 1.00 79.50 70 GLU A CA 1
ATOM 522 C C . GLU A 1 70 ? -5.895 7.326 -3.286 1.00 79.50 70 GLU A C 1
ATOM 524 O O . GLU A 1 70 ? -4.739 6.893 -3.366 1.00 79.50 70 GLU A O 1
ATOM 529 N N . HIS A 1 71 ? -6.824 6.740 -2.531 1.00 81.94 71 HIS A N 1
ATOM 530 C CA . HIS A 1 71 ? -6.627 5.490 -1.812 1.00 81.94 71 HIS A CA 1
ATOM 531 C C . HIS A 1 71 ? -7.848 4.585 -1.971 1.00 81.94 71 HIS A C 1
ATOM 533 O O . HIS A 1 71 ? -8.984 5.045 -2.073 1.00 81.94 71 HIS A O 1
ATOM 539 N N . GLN A 1 72 ? -7.598 3.283 -1.950 1.00 85.94 72 GLN A N 1
ATOM 540 C CA . GLN A 1 72 ? -8.608 2.239 -1.908 1.00 85.94 72 GLN A CA 1
ATOM 541 C C . GLN A 1 72 ? -8.449 1.462 -0.603 1.00 85.94 72 GLN A C 1
ATOM 543 O O . GLN A 1 72 ? -7.337 1.099 -0.229 1.00 85.94 72 GLN A O 1
ATOM 548 N N . MET A 1 73 ? -9.556 1.182 0.082 1.00 86.06 73 MET A N 1
ATOM 549 C CA . MET A 1 73 ? -9.554 0.233 1.194 1.00 86.06 73 MET A CA 1
ATOM 550 C C . MET A 1 73 ? -9.467 -1.191 0.649 1.00 86.06 73 MET A C 1
ATOM 552 O O . MET A 1 73 ? -10.182 -1.533 -0.293 1.00 86.06 73 MET A O 1
ATOM 556 N N . VAL A 1 74 ? -8.602 -1.998 1.251 1.00 87.75 74 VAL A N 1
ATOM 557 C CA . VAL A 1 74 ? -8.482 -3.426 0.954 1.00 87.75 74 VAL A CA 1
ATOM 558 C C . VAL A 1 74 ? -9.641 -4.135 1.649 1.00 87.75 74 VAL A C 1
ATOM 560 O O . VAL A 1 74 ? -9.824 -3.993 2.861 1.00 87.75 74 VAL A O 1
ATOM 563 N N . ALA A 1 75 ? -10.476 -4.811 0.867 1.00 83.56 75 ALA A N 1
ATOM 564 C CA . ALA A 1 75 ? -11.770 -5.318 1.304 1.00 83.56 75 ALA A CA 1
ATOM 565 C C . ALA A 1 75 ? -11.661 -6.650 2.055 1.00 83.56 75 ALA A C 1
ATOM 567 O O . ALA A 1 75 ? -12.473 -6.917 2.944 1.00 83.56 75 ALA A O 1
ATOM 568 N N . ASP A 1 76 ? -10.669 -7.477 1.713 1.00 86.00 76 ASP A N 1
ATOM 569 C CA . ASP A 1 76 ? -10.503 -8.804 2.295 1.00 86.00 76 ASP A CA 1
ATOM 570 C C . ASP A 1 76 ? -9.027 -9.260 2.394 1.00 86.00 76 ASP A C 1
ATOM 572 O O . ASP A 1 76 ? -8.128 -8.654 1.802 1.00 86.00 76 ASP A O 1
ATOM 576 N N . PRO A 1 77 ? -8.744 -10.333 3.162 1.00 88.00 77 PRO A N 1
ATOM 577 C CA . PRO A 1 77 ? -7.377 -10.817 3.354 1.00 88.00 77 PRO A CA 1
ATOM 578 C C . PRO A 1 77 ? -6.707 -11.395 2.099 1.00 88.00 77 PRO A C 1
ATOM 580 O O . PRO A 1 77 ? -5.476 -11.433 2.048 1.00 88.00 77 PRO A O 1
ATOM 583 N N . ALA A 1 78 ? -7.473 -11.879 1.116 1.00 90.25 78 ALA A N 1
ATOM 584 C CA . ALA A 1 78 ? -6.905 -12.419 -0.119 1.00 90.25 78 ALA A CA 1
ATOM 585 C C . ALA A 1 78 ? -6.357 -11.280 -0.983 1.00 90.25 78 ALA A C 1
ATOM 587 O O . ALA A 1 78 ? -5.228 -11.363 -1.465 1.00 90.25 78 ALA A O 1
ATOM 588 N N . GLU A 1 79 ? -7.100 -10.177 -1.063 1.00 89.75 79 GLU A N 1
ATOM 589 C CA . GLU A 1 79 ? -6.650 -8.947 -1.704 1.00 89.75 79 GLU A CA 1
ATOM 590 C C . GLU A 1 79 ? -5.350 -8.430 -1.064 1.00 89.75 79 GLU A C 1
ATOM 592 O O . GLU A 1 79 ? -4.403 -8.075 -1.765 1.00 89.75 79 GLU A O 1
ATOM 597 N N . TRP A 1 80 ? -5.250 -8.451 0.270 1.00 90.94 80 TRP A N 1
ATOM 598 C CA . TRP A 1 80 ? -4.007 -8.083 0.955 1.00 90.94 80 TRP A CA 1
ATOM 599 C C . TRP A 1 80 ? -2.838 -9.009 0.604 1.00 90.94 80 TRP A C 1
ATOM 601 O O . TRP A 1 80 ? -1.727 -8.538 0.353 1.00 90.94 8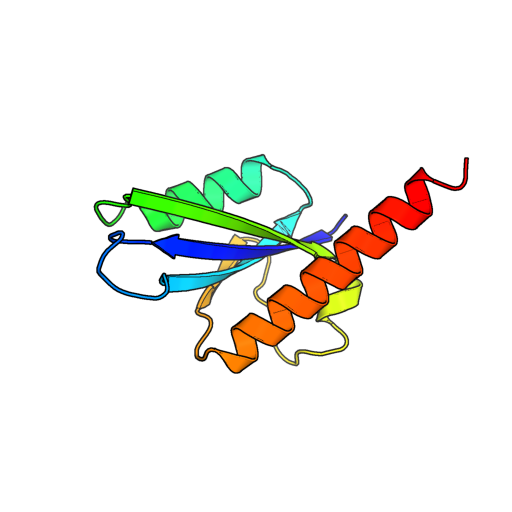0 TRP A O 1
ATOM 611 N N . ALA A 1 81 ? -3.075 -10.321 0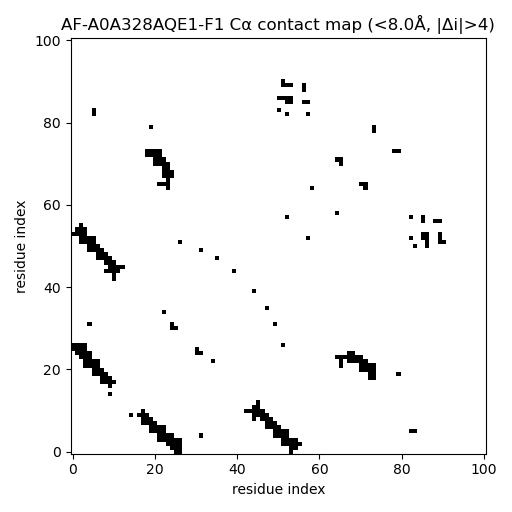.559 1.00 91.62 81 ALA A N 1
ATOM 612 C CA . ALA A 1 81 ? -2.046 -11.295 0.207 1.00 91.62 81 ALA A CA 1
ATOM 613 C C . ALA A 1 81 ? -1.511 -11.082 -1.221 1.00 91.62 81 ALA A C 1
ATOM 615 O O . ALA A 1 81 ? -0.304 -11.190 -1.444 1.00 91.62 81 ALA A O 1
ATOM 616 N N . GLU A 1 82 ? -2.375 -10.717 -2.172 1.00 91.44 82 GLU A N 1
ATOM 617 C CA . GLU A 1 82 ? -1.969 -10.355 -3.535 1.00 91.44 82 GLU A CA 1
ATOM 618 C C . GLU A 1 82 ? -1.076 -9.108 -3.561 1.00 91.44 82 GLU A C 1
ATOM 620 O O . GLU A 1 82 ? -0.055 -9.091 -4.255 1.00 91.44 82 GLU A O 1
ATOM 625 N N . LEU A 1 83 ? -1.411 -8.083 -2.768 1.00 91.12 83 LEU A N 1
ATOM 626 C CA . LEU A 1 83 ? -0.581 -6.881 -2.641 1.00 91.12 83 LEU A CA 1
ATOM 627 C C . LEU A 1 83 ? 0.797 -7.202 -2.052 1.00 91.12 83 LEU A C 1
ATOM 629 O O . LEU A 1 83 ? 1.802 -6.685 -2.540 1.00 91.12 83 LEU A O 1
ATOM 633 N N . MET A 1 84 ? 0.869 -8.080 -1.048 1.00 93.62 84 MET A N 1
ATOM 634 C CA . MET A 1 84 ? 2.148 -8.516 -0.472 1.00 93.62 84 MET A CA 1
ATOM 635 C C . MET A 1 84 ? 2.971 -9.346 -1.464 1.00 93.62 84 MET A C 1
ATOM 637 O O . MET A 1 84 ? 4.176 -9.139 -1.585 1.00 93.62 84 MET A O 1
ATOM 641 N N . ALA A 1 85 ? 2.337 -10.212 -2.257 1.00 92.44 85 ALA A N 1
ATOM 642 C CA . ALA A 1 85 ? 3.031 -10.944 -3.316 1.00 92.44 85 ALA A CA 1
ATOM 643 C C . ALA A 1 85 ? 3.605 -10.002 -4.395 1.00 92.44 85 ALA A C 1
ATOM 645 O O . ALA A 1 85 ? 4.717 -10.221 -4.892 1.00 92.44 85 ALA A O 1
ATOM 646 N N . ALA A 1 86 ? 2.871 -8.938 -4.740 1.00 91.75 86 ALA A N 1
ATOM 647 C CA . ALA A 1 86 ? 3.331 -7.906 -5.668 1.00 91.75 86 ALA A CA 1
ATOM 648 C C . ALA A 1 86 ? 4.466 -7.050 -5.074 1.00 91.75 86 ALA A C 1
ATOM 650 O O . ALA A 1 86 ? 5.429 -6.734 -5.782 1.00 91.75 86 ALA A O 1
ATOM 651 N N . HIS A 1 87 ? 4.395 -6.724 -3.780 1.00 91.94 87 HIS A N 1
ATOM 652 C CA . HIS A 1 87 ? 5.486 -6.089 -3.038 1.00 91.94 87 HIS A CA 1
ATOM 653 C C . HIS A 1 87 ? 6.758 -6.943 -3.092 1.00 91.94 87 HIS A C 1
ATOM 655 O O . HIS A 1 87 ? 7.786 -6.480 -3.581 1.00 91.94 87 HIS A O 1
ATOM 661 N N . ASP A 1 88 ? 6.673 -8.220 -2.715 1.00 91.81 88 ASP A N 1
ATOM 662 C CA . ASP A 1 88 ? 7.819 -9.132 -2.724 1.00 91.81 88 ASP A CA 1
ATOM 663 C C . ASP A 1 88 ? 8.448 -9.264 -4.122 1.00 91.81 88 ASP A C 1
ATOM 665 O O . ASP A 1 88 ? 9.667 -9.376 -4.273 1.00 91.81 88 ASP A O 1
ATOM 669 N N . ALA A 1 89 ? 7.625 -9.263 -5.176 1.00 90.31 89 ALA A N 1
ATOM 670 C CA . ALA A 1 89 ? 8.109 -9.265 -6.555 1.00 90.31 89 ALA A CA 1
ATOM 671 C C . ALA A 1 89 ? 8.832 -7.958 -6.929 1.00 90.31 89 ALA A C 1
ATOM 673 O O . ALA A 1 89 ? 9.813 -8.002 -7.677 1.00 90.31 89 ALA A O 1
ATOM 674 N N . SER A 1 90 ? 8.374 -6.823 -6.398 1.00 88.94 90 SER A N 1
ATOM 675 C CA . SER A 1 90 ? 8.983 -5.502 -6.600 1.00 88.94 90 SER A CA 1
ATOM 676 C C . SER A 1 90 ? 10.335 -5.392 -5.888 1.00 88.94 90 SER A C 1
ATOM 678 O O . SER A 1 90 ? 11.318 -4.952 -6.490 1.00 88.94 90 SER A O 1
ATOM 680 N N . GLU A 1 91 ? 10.429 -5.883 -4.651 1.00 88.50 91 GLU A N 1
ATOM 681 C CA . GLU A 1 91 ? 11.687 -5.945 -3.893 1.00 88.50 91 GLU A CA 1
ATOM 682 C C . GLU A 1 91 ? 12.718 -6.843 -4.588 1.00 88.50 91 GLU A C 1
ATOM 684 O O . GLU A 1 91 ? 13.864 -6.441 -4.801 1.00 88.50 91 GLU A O 1
ATOM 689 N N . ARG A 1 92 ? 12.312 -8.042 -5.035 1.00 87.69 92 ARG A N 1
ATOM 690 C CA . ARG A 1 92 ? 13.206 -8.955 -5.771 1.00 87.69 92 ARG A CA 1
ATOM 691 C C . ARG A 1 92 ? 13.745 -8.340 -7.063 1.00 87.69 92 ARG A C 1
ATOM 693 O O . ARG A 1 92 ? 14.922 -8.529 -7.367 1.00 87.69 92 ARG A O 1
ATOM 700 N N . ALA A 1 93 ? 12.909 -7.618 -7.810 1.00 84.25 93 ALA A N 1
ATOM 701 C CA . ALA A 1 93 ? 13.339 -6.921 -9.021 1.00 84.25 93 ALA A CA 1
ATOM 702 C C . ALA A 1 93 ? 14.361 -5.818 -8.698 1.00 84.25 93 ALA A C 1
ATOM 704 O O . ALA A 1 93 ? 15.417 -5.760 -9.322 1.00 84.25 93 ALA A O 1
ATOM 705 N N . THR A 1 94 ? 14.100 -5.029 -7.653 1.00 79.75 94 THR A N 1
ATOM 706 C CA . THR A 1 94 ? 14.999 -3.956 -7.198 1.00 79.75 94 THR A CA 1
ATOM 707 C C . THR A 1 94 ? 16.367 -4.500 -6.770 1.00 79.75 94 THR A C 1
ATOM 709 O O . THR A 1 94 ? 17.405 -3.912 -7.079 1.00 79.75 94 THR A O 1
ATOM 712 N N . VAL A 1 95 ? 16.399 -5.641 -6.074 1.00 73.94 95 VAL A N 1
ATOM 713 C CA . VAL A 1 95 ? 17.652 -6.302 -5.672 1.00 73.94 95 VAL A CA 1
ATOM 714 C C . VAL A 1 95 ? 18.411 -6.850 -6.885 1.00 73.94 95 VAL A C 1
ATOM 716 O O . VAL A 1 95 ? 19.628 -6.684 -6.957 1.00 73.94 95 VAL A O 1
ATOM 719 N N . ALA A 1 96 ? 17.717 -7.458 -7.852 1.00 69.62 96 ALA A N 1
ATOM 720 C CA . ALA A 1 96 ? 18.338 -7.982 -9.071 1.00 69.62 96 ALA A CA 1
ATOM 721 C C . ALA A 1 96 ? 18.996 -6.876 -9.916 1.00 69.62 96 ALA A C 1
ATOM 723 O O . ALA A 1 96 ? 20.090 -7.074 -10.439 1.00 69.62 96 ALA A O 1
ATOM 724 N N . GLU A 1 97 ? 18.373 -5.699 -9.996 1.00 67.00 97 GLU A N 1
ATOM 725 C CA . GLU A 1 97 ? 18.919 -4.535 -10.708 1.00 67.00 97 GLU A CA 1
ATOM 726 C C . GLU A 1 97 ? 20.137 -3.917 -10.000 1.00 67.00 97 GLU A C 1
ATOM 728 O O . GLU A 1 97 ? 21.024 -3.376 -10.656 1.00 67.00 97 GLU A O 1
ATOM 733 N N . ARG A 1 98 ? 20.220 -4.022 -8.666 1.00 61.22 98 ARG A N 1
ATOM 734 C CA . ARG A 1 98 ? 21.340 -3.488 -7.865 1.00 61.22 98 ARG A CA 1
ATOM 735 C C . ARG A 1 98 ? 22.517 -4.453 -7.707 1.00 61.22 98 ARG A C 1
ATOM 737 O O . ARG A 1 98 ? 23.627 -4.002 -7.450 1.00 61.22 98 ARG A O 1
ATOM 744 N N . GLY A 1 99 ? 22.283 -5.760 -7.821 1.00 56.53 99 GLY A N 1
ATOM 745 C CA . GLY A 1 99 ? 23.310 -6.802 -7.698 1.00 56.53 99 GLY A CA 1
ATOM 746 C C . GLY A 1 99 ? 24.028 -7.158 -9.006 1.00 56.53 99 GLY A C 1
ATOM 747 O O . GLY A 1 99 ? 24.922 -7.998 -8.988 1.00 56.53 99 GLY A O 1
ATOM 748 N N . GLY A 1 100 ? 23.626 -6.556 -10.128 1.00 50.41 100 GLY A N 1
ATOM 749 C CA . GLY A 1 100 ? 24.184 -6.788 -11.463 1.00 50.41 100 GLY A CA 1
ATOM 750 C C . GLY A 1 100 ? 25.038 -5.633 -11.992 1.00 50.41 100 GLY A C 1
ATOM 751 O O . GLY A 1 100 ? 24.918 -5.308 -13.173 1.00 50.41 100 GLY A O 1
ATOM 752 N N . ALA A 1 101 ? 25.842 -4.998 -11.131 1.00 45.28 101 ALA A N 1
ATOM 753 C CA . ALA A 1 101 ? 26.827 -3.975 -11.497 1.00 45.28 101 ALA A CA 1
ATOM 754 C C . ALA A 1 101 ? 28.259 -4.485 -11.292 1.00 45.28 101 ALA A C 1
ATOM 756 O O . ALA A 1 101 ? 28.511 -5.107 -10.234 1.00 45.28 101 ALA A O 1
#

Solvent-accessible surface area (backbone atoms only — not comparable to full-atom values): 5782 Å² total; per-residue (Å²): 98,67,24,30,36,42,35,37,39,26,66,44,95,86,70,62,84,44,60,38,33,40,29,27,32,58,78,40,78,65,50,54,51,45,55,49,48,73,64,47,75,79,54,78,63,74,48,74,49,75,42,63,25,42,40,83,58,45,66,79,76,48,97,76,76,54,52,84,85,36,69,39,74,56,88,48,74,66,60,47,52,52,52,50,54,31,21,54,53,33,52,52,51,55,49,55,68,68,71,72,118

Organism: NCBI:txid2170551

pLDDT: mean 75.16, std 13.4, range [45.28, 93.62]

Sequence (101 aa):
MPGYWAVEIRQSEAAGPGKQYLCQAQDDPSAAAIAGRLMGSALSVHGFSYYWIDKGRLEGSRATLPLLGEHQMVADPAEWAELMAAHDASERATVAERGGA